Protein AF-A0A061FAY8-F1 (afdb_monomer_lite)

Secondary structure (DSSP, 8-state):
-----------------------GGGHHHHHHHHTTSPPHHHHHHTTPEEEE----TTS---TT--EEETTEEEE--EEE-TTHHHHHHHHHHHHHHHSSS--HHHHHHHHHHHH-SSHHHHHHHHHTTSEEE--

Radius of gyration: 18.12 Å; chains: 1; bounding box: 36×60×43 Å

Organism: Theobroma cacao (NCBI:txid3641)

Foldseek 3Di:
DDDDDDDDDPPFPFPFPQLDFDQPVCLVVLLVVLLPAAAQVVLVVVVAAEAEPDDDPPDDDDQRNWGAGPSYTYGHADEDDPPPVVVVLVVVCVVPVPDRIGCSSVSSVSNVCNHPPDPVSVVRCVVNNNYDYPD

Sequence (135 aa):
MEKANAGEEGGQEKWKLICCAREKENVRKGLAEWQSLRCATKLEEAGIQFMINSIKKRDVMSLFDISFTDATMKIPTFVVEDCNTKRLFRNLIAYELYEEGSTYVIDYVTLMDSLINSAKDVQSLRFHGIMENIG

pLDDT: mean 72.33, std 20.51, range [27.78, 93.25]

InterPro domains:
  IPR004158 Protein of unknown function DUF247, plant [PF03140] (26-133)
  IPR004158 Protein of unknown function DUF247, plant [PTHR31170] (19-133)

Structure (mmCIF, N/CA/C/O backbone):
data_AF-A0A061FAY8-F1
#
_entry.id   AF-A0A061FAY8-F1
#
loop_
_atom_site.group_PDB
_atom_site.id
_atom_site.type_symbol
_atom_site.label_atom_id
_atom_site.label_alt_id
_atom_site.label_comp_id
_atom_site.label_asym_id
_atom_site.label_entity_id
_atom_site.label_seq_id
_atom_site.pdbx_PDB_ins_code
_atom_site.Cartn_x
_atom_site.Cartn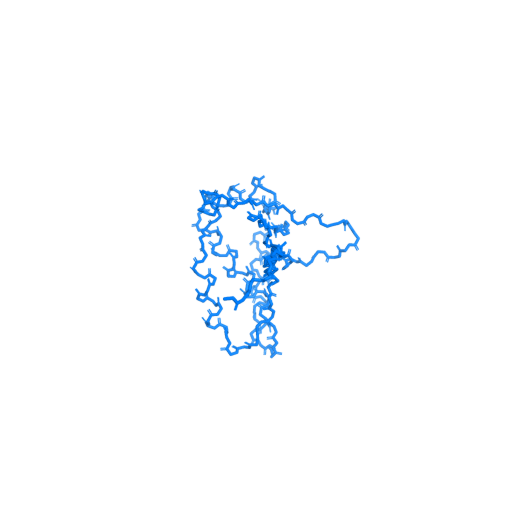_y
_atom_site.Cartn_z
_atom_site.occupancy
_atom_site.B_iso_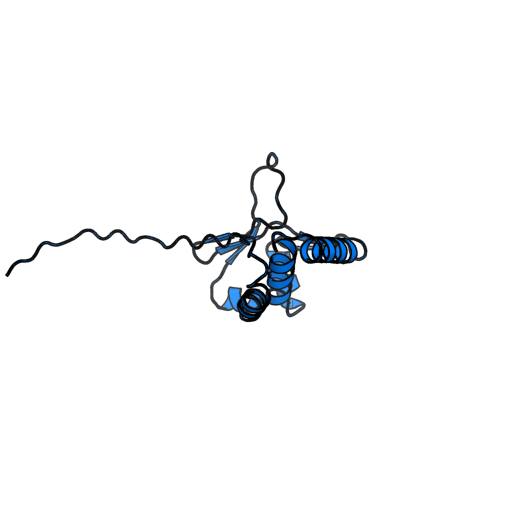or_equiv
_atom_site.auth_seq_id
_atom_site.auth_comp_id
_atom_site.auth_asym_id
_atom_site.auth_atom_id
_atom_site.pdbx_PDB_model_num
ATOM 1 N N . MET A 1 1 ? 14.807 44.470 26.904 1.00 33.66 1 MET A N 1
ATOM 2 C CA . MET A 1 1 ? 14.104 45.492 26.098 1.00 33.66 1 MET A CA 1
ATOM 3 C C . MET A 1 1 ? 14.519 45.211 24.666 1.00 33.66 1 MET A C 1
ATOM 5 O O . MET A 1 1 ? 15.710 45.127 24.443 1.00 33.66 1 MET A O 1
ATOM 9 N N . GLU A 1 2 ? 13.667 44.856 23.716 1.00 35.97 2 GLU A N 1
ATOM 10 C CA . GLU A 1 2 ? 12.261 45.185 23.497 1.00 35.97 2 GLU A CA 1
ATOM 11 C C . GLU A 1 2 ? 11.592 44.036 22.726 1.00 35.97 2 GLU A C 1
ATOM 13 O O . GLU A 1 2 ? 12.254 43.299 21.998 1.00 35.97 2 GLU A O 1
ATOM 18 N N . LYS A 1 3 ? 10.290 43.854 22.947 1.00 39.16 3 LYS A N 1
ATOM 19 C CA . LYS A 1 3 ? 9.455 42.864 22.264 1.00 39.16 3 LYS A CA 1
ATOM 20 C C . LYS A 1 3 ? 8.932 43.435 20.944 1.00 39.16 3 LYS A C 1
ATOM 22 O O . LYS A 1 3 ? 8.560 44.600 20.906 1.00 39.16 3 LYS A O 1
ATOM 27 N N . ALA A 1 4 ? 8.717 42.566 19.961 1.00 33.00 4 ALA A N 1
ATOM 28 C CA . ALA A 1 4 ? 7.568 42.654 19.061 1.00 33.00 4 ALA A CA 1
ATOM 29 C C . ALA A 1 4 ? 7.022 41.236 18.839 1.00 33.00 4 ALA A C 1
ATOM 31 O O . ALA A 1 4 ? 7.777 40.267 18.816 1.00 33.00 4 ALA A O 1
ATOM 32 N N . ASN A 1 5 ? 5.698 41.134 18.811 1.00 33.22 5 ASN A N 1
ATOM 33 C CA . ASN A 1 5 ? 4.900 39.938 19.044 1.00 33.22 5 ASN A CA 1
ATOM 34 C C . ASN A 1 5 ? 4.077 39.592 17.793 1.00 33.22 5 ASN A C 1
ATOM 36 O O . ASN A 1 5 ? 3.725 40.492 17.036 1.00 33.22 5 ASN A O 1
ATOM 40 N N . ALA A 1 6 ? 3.686 38.319 17.722 1.00 37.75 6 ALA A N 1
ATOM 41 C CA . ALA A 1 6 ? 2.545 37.749 17.005 1.00 37.75 6 ALA A CA 1
ATOM 42 C C . ALA A 1 6 ? 2.549 37.746 15.462 1.00 37.75 6 ALA A C 1
ATOM 44 O O . ALA A 1 6 ? 2.255 38.730 14.792 1.00 37.75 6 ALA A O 1
ATOM 45 N N . GLY A 1 7 ? 2.734 36.533 14.946 1.00 27.78 7 GLY A N 1
ATOM 46 C CA . GLY A 1 7 ? 2.270 36.064 13.648 1.00 27.78 7 GLY A CA 1
ATOM 47 C C . GLY A 1 7 ? 2.335 34.541 13.662 1.00 27.78 7 GLY A C 1
ATOM 48 O O . GLY A 1 7 ? 3.304 33.963 13.184 1.00 27.78 7 GLY A O 1
ATOM 49 N N . GLU A 1 8 ? 1.366 33.902 14.323 1.00 42.53 8 GLU A N 1
ATOM 50 C CA . GLU A 1 8 ? 1.127 32.465 14.181 1.00 42.53 8 GLU A CA 1
ATOM 51 C C . GLU A 1 8 ? 0.716 32.193 12.732 1.00 42.53 8 GLU A C 1
ATOM 53 O O . GLU A 1 8 ? -0.425 32.431 12.345 1.00 42.53 8 GLU A O 1
ATOM 58 N N . GLU A 1 9 ? 1.638 31.674 11.932 1.00 32.56 9 GLU A N 1
ATOM 59 C CA . GLU A 1 9 ? 1.282 30.884 10.762 1.00 32.56 9 GLU A CA 1
ATOM 60 C C . GLU A 1 9 ? 1.648 29.442 11.087 1.00 32.56 9 GLU A C 1
ATOM 62 O O . GLU A 1 9 ? 2.803 29.023 11.005 1.00 32.56 9 GLU A O 1
ATOM 67 N N . GLY A 1 10 ? 0.636 28.691 11.528 1.00 32.50 10 GLY A N 1
ATOM 68 C CA . GLY A 1 10 ? 0.673 27.238 11.558 1.00 32.50 10 GLY A CA 1
ATOM 69 C C . GLY A 1 10 ? 0.848 26.728 10.135 1.00 32.50 10 GLY A C 1
ATOM 70 O O . GLY A 1 10 ? -0.125 26.414 9.453 1.00 32.50 10 GLY A O 1
ATOM 71 N N . GLY A 1 11 ? 2.097 26.685 9.677 1.00 33.84 11 GLY A N 1
ATOM 72 C CA . GLY A 1 11 ? 2.492 26.014 8.454 1.00 33.84 11 GLY A CA 1
ATOM 73 C C . GLY A 1 11 ? 2.231 24.528 8.628 1.00 33.84 11 GLY A C 1
ATOM 74 O O . GLY A 1 11 ? 3.069 23.804 9.157 1.00 33.84 11 GLY A O 1
ATOM 75 N N . GLN A 1 12 ? 1.039 24.079 8.233 1.00 37.44 12 GLN A N 1
ATOM 76 C CA . GLN A 1 12 ? 0.732 22.662 8.109 1.00 37.44 12 GLN A CA 1
ATOM 77 C C . GLN A 1 12 ? 1.730 22.058 7.121 1.00 37.44 12 GLN A C 1
ATOM 79 O O . GLN A 1 12 ? 1.671 22.320 5.917 1.00 37.44 12 GLN A O 1
ATOM 84 N N . GLU A 1 13 ? 2.661 21.258 7.633 1.00 37.19 13 GLU A N 1
ATOM 85 C CA . GLU A 1 13 ? 3.562 20.467 6.809 1.00 37.19 13 GLU A CA 1
ATOM 86 C C . GLU A 1 13 ? 2.732 19.455 6.014 1.00 37.19 13 GLU A C 1
ATOM 88 O O . GLU A 1 13 ? 2.318 18.396 6.489 1.00 37.19 13 GLU A O 1
ATOM 93 N N . LYS A 1 14 ? 2.430 19.827 4.773 1.00 33.94 14 LYS A N 1
ATOM 94 C CA . LYS A 1 14 ? 1.765 18.974 3.800 1.00 33.94 14 LYS A CA 1
ATOM 95 C C . LYS A 1 14 ? 2.773 17.940 3.309 1.00 33.94 14 LYS A C 1
ATOM 97 O O . LYS A 1 14 ? 3.453 18.154 2.307 1.00 33.94 14 LYS A O 1
ATOM 102 N N . TRP A 1 15 ? 2.858 16.810 4.000 1.00 36.53 15 TRP A N 1
ATOM 103 C CA . TRP A 1 15 ? 3.666 15.668 3.575 1.00 36.53 15 TRP A CA 1
ATOM 104 C C . TRP A 1 15 ? 3.028 14.993 2.363 1.00 36.53 15 TRP A C 1
ATOM 106 O O . TRP A 1 15 ? 2.330 13.992 2.470 1.00 36.53 15 TRP A O 1
ATOM 116 N N . LYS A 1 16 ? 3.251 15.536 1.165 1.00 31.61 16 LYS A N 1
ATOM 117 C CA . LYS A 1 16 ? 2.885 14.827 -0.059 1.00 31.61 16 LYS A CA 1
ATOM 118 C C . LYS A 1 16 ? 3.851 13.649 -0.205 1.00 31.61 16 LYS A C 1
ATOM 120 O O . LYS A 1 16 ? 4.939 13.813 -0.747 1.00 31.61 16 LYS A O 1
ATOM 125 N N . LEU A 1 17 ? 3.458 12.473 0.286 1.00 42.56 17 LEU A N 1
ATOM 126 C CA . LEU A 1 17 ? 4.083 11.198 -0.073 1.00 42.56 17 LEU A CA 1
ATOM 127 C C . LEU A 1 17 ? 3.774 10.907 -1.545 1.00 42.56 17 LEU A C 1
ATOM 129 O O . LEU A 1 17 ? 3.024 9.999 -1.865 1.00 42.56 17 LEU A O 1
ATOM 133 N N . ILE A 1 18 ? 4.317 11.717 -2.453 1.00 38.84 18 ILE A N 1
ATOM 134 C CA . ILE A 1 18 ? 4.525 11.247 -3.815 1.00 38.84 18 ILE A CA 1
ATOM 135 C C . ILE A 1 18 ? 5.519 10.100 -3.651 1.00 38.84 18 ILE A C 1
ATOM 137 O O . ILE A 1 18 ? 6.543 10.285 -2.991 1.00 38.84 18 ILE A O 1
ATOM 141 N N . CYS A 1 19 ? 5.232 8.925 -4.209 1.00 41.09 19 CYS A N 1
ATOM 142 C CA . CYS A 1 19 ? 6.264 7.932 -4.486 1.00 41.09 19 CYS A CA 1
ATOM 143 C C . CYS A 1 19 ? 7.293 8.623 -5.392 1.00 41.09 19 CYS A C 1
ATOM 145 O O . CYS A 1 19 ? 7.130 8.653 -6.603 1.00 41.09 19 CYS A O 1
ATOM 147 N N . CYS A 1 20 ? 8.250 9.351 -4.821 1.00 40.00 20 CYS A N 1
ATOM 148 C CA . CYS A 1 20 ? 9.245 10.087 -5.578 1.00 40.00 20 CYS A CA 1
ATOM 149 C C . CYS A 1 20 ? 10.168 9.050 -6.196 1.00 40.00 20 CYS A C 1
ATOM 151 O O . CYS A 1 20 ? 10.781 8.288 -5.456 1.00 40.00 20 CYS A O 1
ATOM 153 N N . ALA A 1 21 ? 10.295 9.048 -7.523 1.00 43.38 21 ALA A N 1
ATOM 154 C CA . ALA A 1 21 ? 11.406 8.402 -8.203 1.00 43.38 21 ALA A CA 1
ATOM 155 C C . ALA A 1 21 ? 12.708 8.699 -7.449 1.00 43.38 21 ALA A C 1
ATOM 157 O O . ALA A 1 21 ? 13.189 9.832 -7.468 1.00 43.38 21 ALA A O 1
ATOM 158 N N . ARG A 1 22 ? 13.258 7.707 -6.747 1.00 52.62 22 ARG A N 1
ATOM 159 C CA . ARG A 1 22 ? 14.568 7.841 -6.107 1.00 52.62 22 ARG A CA 1
ATOM 160 C C . ARG A 1 22 ? 15.635 7.447 -7.118 1.00 52.62 22 ARG A C 1
ATOM 162 O O . ARG A 1 22 ? 15.499 6.411 -7.768 1.00 52.62 22 ARG A O 1
ATOM 169 N N . GLU A 1 23 ? 16.701 8.236 -7.214 1.00 47.41 23 GLU A N 1
ATOM 170 C CA . GLU A 1 23 ? 17.921 7.841 -7.924 1.00 47.41 23 GLU A CA 1
ATOM 171 C C . GLU A 1 23 ? 18.512 6.571 -7.272 1.00 47.41 23 GLU A C 1
ATOM 173 O O . GLU A 1 23 ? 18.485 6.416 -6.043 1.00 47.41 23 GLU A O 1
ATOM 178 N N . LYS A 1 24 ? 19.011 5.633 -8.099 1.00 50.78 24 LYS A N 1
ATOM 179 C CA . LYS A 1 24 ? 19.330 4.233 -7.731 1.00 50.78 24 LYS A CA 1
ATOM 180 C C . LYS A 1 24 ? 20.252 4.060 -6.509 1.00 50.78 24 LYS A C 1
ATOM 182 O O . LYS A 1 24 ? 20.213 3.008 -5.870 1.00 50.78 24 LYS A O 1
ATOM 187 N N . GLU A 1 25 ? 21.040 5.068 -6.138 1.00 48.84 25 GLU A N 1
ATOM 188 C CA . GLU A 1 25 ? 21.967 5.010 -4.996 1.00 48.84 25 GLU A CA 1
ATOM 189 C C . GLU A 1 25 ? 21.255 4.829 -3.637 1.00 48.84 25 GLU A C 1
ATOM 191 O O . GLU A 1 25 ? 21.833 4.292 -2.693 1.00 48.84 25 GLU A O 1
ATOM 196 N N . ASN A 1 26 ? 19.961 5.165 -3.543 1.00 48.91 26 ASN A N 1
ATOM 197 C CA . ASN A 1 26 ? 19.193 5.094 -2.295 1.00 48.91 26 ASN A CA 1
ATOM 198 C C . ASN A 1 26 ? 18.169 3.947 -2.224 1.00 48.91 26 ASN A C 1
ATOM 200 O O . ASN A 1 26 ? 17.417 3.881 -1.250 1.00 48.91 26 ASN A O 1
ATOM 204 N N . VAL A 1 27 ? 18.149 3.010 -3.185 1.00 53.59 27 VAL A N 1
ATOM 205 C CA . VAL A 1 27 ? 17.177 1.889 -3.218 1.00 53.59 27 VAL A CA 1
ATOM 206 C C . VAL A 1 27 ? 17.196 1.085 -1.914 1.00 53.59 27 VAL A C 1
ATOM 208 O O . VAL A 1 27 ? 16.149 0.815 -1.333 1.00 53.59 27 VAL A O 1
ATOM 211 N N . ARG A 1 28 ? 18.389 0.752 -1.399 1.00 52.72 28 ARG A N 1
ATOM 212 C CA . ARG A 1 28 ? 18.530 -0.013 -0.144 1.00 52.72 28 ARG A CA 1
ATOM 213 C C . ARG A 1 28 ? 18.044 0.761 1.083 1.00 52.72 28 ARG A C 1
ATOM 215 O O . ARG A 1 28 ? 17.521 0.153 2.010 1.00 52.72 28 ARG A O 1
ATOM 222 N N . LYS A 1 29 ? 18.221 2.085 1.089 1.00 48.53 29 LYS A N 1
ATOM 223 C CA . LYS A 1 29 ? 17.809 2.957 2.195 1.00 48.53 29 LYS A CA 1
ATOM 224 C C . LYS A 1 29 ? 16.293 3.178 2.188 1.00 48.53 29 LYS A C 1
ATOM 226 O O . LYS A 1 29 ? 15.671 3.075 3.236 1.00 48.53 29 LYS A O 1
ATOM 231 N N . GLY A 1 30 ? 15.696 3.374 1.010 1.00 51.59 30 GLY A N 1
ATOM 232 C CA . GLY A 1 30 ? 14.245 3.494 0.853 1.00 51.59 30 GLY A CA 1
ATOM 233 C C . GLY A 1 30 ? 13.489 2.209 1.167 1.00 51.59 30 GLY A C 1
ATOM 234 O O . GLY A 1 30 ? 12.475 2.258 1.855 1.00 51.59 30 GLY A O 1
ATOM 235 N N . LEU A 1 31 ? 14.028 1.052 0.768 1.00 55.12 31 LEU A N 1
ATOM 236 C CA . LEU A 1 31 ? 13.458 -0.246 1.131 1.00 55.12 31 LEU A CA 1
ATOM 237 C C . LEU A 1 31 ? 13.361 -0.412 2.659 1.00 55.12 31 LEU A C 1
ATOM 239 O O . LEU A 1 31 ? 12.333 -0.850 3.164 1.00 55.12 31 LEU A O 1
ATOM 243 N N . ALA A 1 32 ? 14.399 -0.002 3.397 1.00 54.97 32 ALA A N 1
ATOM 244 C CA . ALA A 1 32 ? 14.414 -0.060 4.858 1.00 54.97 32 ALA A CA 1
ATOM 245 C C . ALA A 1 32 ? 13.440 0.938 5.520 1.00 54.97 32 ALA A C 1
ATOM 247 O O . ALA A 1 32 ? 12.872 0.637 6.568 1.00 54.97 32 ALA A O 1
ATOM 248 N N . GLU A 1 33 ? 13.226 2.114 4.921 1.00 59.34 33 GLU A N 1
ATOM 249 C CA . GLU A 1 33 ? 12.264 3.112 5.413 1.00 59.34 33 GLU A CA 1
ATOM 250 C C . GLU A 1 33 ? 10.817 2.618 5.287 1.00 59.34 33 GLU A C 1
ATOM 252 O O . GLU A 1 33 ? 10.040 2.749 6.233 1.00 59.34 33 GLU A O 1
ATOM 257 N N . TRP A 1 34 ? 10.464 1.993 4.159 1.00 58.84 34 TRP A N 1
ATOM 258 C CA . TRP A 1 34 ? 9.127 1.428 3.952 1.00 58.84 34 TRP A CA 1
ATOM 259 C C . TRP A 1 34 ? 8.879 0.179 4.801 1.00 58.84 34 TRP A C 1
ATOM 261 O O . TRP A 1 34 ? 7.796 0.045 5.356 1.00 58.84 34 TRP A O 1
ATOM 271 N N . GLN A 1 35 ? 9.894 -0.667 5.012 1.00 57.38 35 GLN A N 1
ATOM 272 C CA . GLN A 1 35 ? 9.813 -1.822 5.922 1.00 57.38 35 GLN A CA 1
ATOM 273 C C . GLN A 1 35 ? 9.544 -1.442 7.392 1.00 57.38 35 GLN A C 1
ATOM 275 O O . GLN A 1 35 ? 9.181 -2.301 8.194 1.00 57.38 35 GLN A O 1
ATOM 280 N N . SER A 1 36 ? 9.714 -0.168 7.759 1.00 64.25 36 SER A N 1
ATOM 281 C CA . SER A 1 36 ? 9.363 0.368 9.082 1.00 64.25 36 SER A CA 1
ATOM 282 C C . SER A 1 36 ? 7.882 0.771 9.193 1.00 64.25 36 SER A C 1
ATOM 284 O O . SER A 1 36 ? 7.381 1.047 10.289 1.00 64.25 36 SER A O 1
ATOM 286 N N . LEU A 1 37 ? 7.154 0.820 8.070 1.00 72.44 37 LEU A N 1
ATOM 287 C CA . LEU A 1 37 ? 5.738 1.161 8.058 1.00 72.44 37 LEU A CA 1
ATOM 288 C C . LEU A 1 37 ? 4.924 0.051 8.735 1.00 72.44 37 LEU A C 1
ATOM 290 O O . LEU A 1 37 ? 5.139 -1.141 8.525 1.00 72.44 37 LEU A O 1
ATOM 294 N N . ARG A 1 38 ? 3.961 0.451 9.567 1.00 83.44 38 ARG A N 1
ATOM 295 C CA . ARG A 1 38 ? 3.030 -0.496 10.189 1.00 83.44 38 ARG A CA 1
ATOM 296 C C . ARG A 1 38 ? 2.005 -0.983 9.158 1.00 83.44 38 ARG A C 1
ATOM 298 O O . ARG A 1 38 ? 1.673 -0.252 8.229 1.00 83.44 38 ARG A O 1
ATOM 305 N N . CYS A 1 39 ? 1.459 -2.181 9.364 1.00 91.25 39 CYS A N 1
ATOM 306 C CA . CYS A 1 39 ? 0.391 -2.697 8.506 1.00 91.25 39 CYS A CA 1
ATOM 307 C C . CYS A 1 39 ? -0.890 -1.862 8.602 1.00 91.25 39 CYS A C 1
ATOM 309 O O . CYS A 1 39 ? -1.078 -1.110 9.563 1.00 91.25 39 CYS A O 1
ATOM 311 N N . ALA A 1 40 ? -1.788 -2.034 7.629 1.00 92.31 40 ALA A N 1
ATOM 312 C CA . ALA A 1 40 ? -3.013 -1.249 7.505 1.00 92.31 40 ALA A CA 1
ATOM 313 C C . ALA A 1 40 ? -3.799 -1.194 8.821 1.00 92.31 40 ALA A C 1
ATOM 315 O O . ALA A 1 40 ? -4.062 -0.111 9.337 1.00 92.31 40 ALA A O 1
ATOM 316 N N . THR A 1 41 ? -4.052 -2.343 9.450 1.00 92.75 41 THR A N 1
ATOM 317 C CA . THR A 1 41 ? -4.816 -2.374 10.707 1.00 92.75 41 THR A CA 1
ATOM 318 C C . THR A 1 41 ? -4.121 -1.667 11.869 1.00 92.75 41 THR A C 1
ATOM 320 O O . THR A 1 41 ? -4.779 -1.062 12.709 1.00 92.75 41 THR A O 1
ATOM 323 N N . LYS A 1 42 ? -2.786 -1.693 11.925 1.00 91.94 42 LYS A N 1
ATOM 324 C CA . LYS A 1 42 ? -2.011 -0.984 12.955 1.00 91.94 42 LYS A CA 1
ATOM 325 C C . LYS A 1 42 ? -1.966 0.522 12.720 1.00 91.94 42 LYS A C 1
ATOM 327 O O . LYS A 1 42 ? -1.840 1.272 13.687 1.00 91.94 42 LYS A O 1
ATOM 332 N N . LEU A 1 43 ? -2.036 0.957 11.464 1.00 92.25 43 LEU A N 1
ATOM 333 C CA . LEU A 1 43 ? -2.181 2.368 11.114 1.00 92.25 43 LEU A CA 1
ATOM 334 C C . LEU A 1 43 ? -3.585 2.864 11.486 1.00 92.25 43 LEU A C 1
ATOM 336 O O . LEU A 1 43 ? -3.698 3.915 12.111 1.00 92.25 43 LEU A O 1
ATOM 340 N N . GLU A 1 44 ? -4.629 2.073 11.229 1.00 92.38 44 GLU A N 1
ATOM 341 C CA . GLU A 1 44 ? -5.998 2.379 11.675 1.00 92.38 44 GLU A CA 1
ATOM 342 C C . GLU A 1 44 ? -6.104 2.490 13.198 1.00 92.38 44 GLU A C 1
ATOM 344 O O . GLU A 1 44 ? -6.656 3.460 13.713 1.00 92.38 44 GLU A O 1
ATOM 349 N N . GLU A 1 45 ? -5.513 1.544 13.935 1.00 92.38 45 GLU A N 1
ATOM 350 C CA . GLU A 1 45 ? -5.432 1.590 15.404 1.00 92.38 45 GLU A CA 1
ATOM 351 C C . GLU A 1 45 ? -4.691 2.840 15.913 1.00 92.38 45 GLU A C 1
ATOM 353 O O . GLU A 1 45 ? -4.963 3.314 17.015 1.00 92.38 45 GLU A O 1
ATOM 358 N N . ALA A 1 46 ? -3.768 3.387 15.117 1.00 91.88 46 ALA A N 1
ATOM 359 C CA . ALA A 1 46 ? -3.046 4.622 15.415 1.00 91.88 46 ALA A CA 1
ATOM 360 C C . ALA A 1 46 ? -3.801 5.898 14.983 1.00 91.88 46 ALA A C 1
ATOM 362 O O . ALA A 1 46 ? -3.272 6.996 15.150 1.00 91.88 46 ALA A O 1
ATOM 363 N N . GLY A 1 47 ? -5.022 5.770 14.451 1.00 92.25 47 GLY A N 1
ATOM 364 C CA . GLY A 1 47 ? -5.870 6.889 14.036 1.00 92.25 47 GLY A CA 1
ATOM 365 C C . GLY A 1 47 ? -5.688 7.334 12.583 1.00 92.25 47 GLY A C 1
ATOM 366 O O . GLY A 1 47 ? -6.213 8.381 12.211 1.00 92.25 47 GLY A O 1
ATOM 367 N N . ILE A 1 48 ? -4.965 6.567 11.760 1.00 93.25 48 ILE A N 1
ATOM 368 C CA . ILE A 1 48 ? -4.825 6.849 10.327 1.00 93.25 48 ILE A CA 1
ATOM 369 C C . ILE A 1 48 ? -6.038 6.302 9.574 1.00 93.25 48 ILE A C 1
ATOM 371 O O . ILE A 1 48 ? -6.394 5.136 9.714 1.00 93.25 48 ILE A O 1
ATOM 375 N N . GLN A 1 49 ? -6.656 7.139 8.746 1.00 92.62 49 GLN A N 1
ATOM 376 C CA . GLN A 1 49 ? -7.807 6.770 7.928 1.00 92.62 49 GLN A CA 1
ATOM 377 C C . GLN A 1 49 ? -7.382 6.372 6.519 1.00 92.62 49 GLN A C 1
ATOM 379 O O . GLN A 1 49 ? -6.520 7.010 5.917 1.00 92.62 49 GLN A O 1
ATOM 384 N N . PHE A 1 50 ? -8.036 5.357 5.967 1.00 92.81 50 PHE A N 1
ATOM 385 C CA . PHE A 1 50 ? -7.850 4.930 4.587 1.00 92.81 50 PHE A CA 1
ATOM 386 C C . PHE A 1 50 ? -9.001 5.431 3.715 1.00 92.81 50 PHE A C 1
ATOM 388 O O . PHE A 1 50 ? -10.169 5.332 4.084 1.00 92.81 50 PHE A O 1
ATOM 395 N N . MET A 1 51 ? -8.681 5.980 2.545 1.00 91.62 51 MET A N 1
ATOM 396 C CA . MET A 1 51 ? -9.679 6.441 1.580 1.00 91.62 51 MET A CA 1
ATOM 397 C C . MET A 1 51 ? -9.257 6.113 0.150 1.00 91.62 51 MET A C 1
ATOM 399 O O . MET A 1 51 ? -8.073 6.086 -0.182 1.00 91.62 51 MET A O 1
ATOM 403 N N . ILE A 1 52 ? -10.239 5.928 -0.727 1.00 88.56 52 ILE A N 1
ATOM 404 C CA . ILE A 1 52 ? -9.975 5.782 -2.158 1.00 88.56 52 ILE A CA 1
ATOM 405 C C . ILE A 1 52 ? -9.539 7.132 -2.718 1.00 88.56 52 ILE A C 1
ATOM 407 O O . ILE A 1 52 ? -10.217 8.149 -2.524 1.00 88.56 52 ILE A O 1
ATOM 411 N N . ASN A 1 53 ? -8.451 7.145 -3.482 1.00 82.25 53 ASN A N 1
ATOM 412 C CA . ASN A 1 53 ? -8.112 8.303 -4.297 1.00 82.25 53 ASN A CA 1
ATOM 413 C C . ASN A 1 53 ? -9.069 8.391 -5.506 1.00 82.25 53 ASN A C 1
ATOM 415 O O . ASN A 1 53 ? -8.829 7.819 -6.564 1.00 82.25 53 ASN A O 1
ATOM 419 N N . SER A 1 54 ? -10.207 9.065 -5.308 1.00 64.00 54 SER A N 1
ATOM 420 C CA . SER A 1 54 ? -11.274 9.223 -6.304 1.00 64.00 54 SER A CA 1
ATOM 421 C C . SER A 1 54 ? -11.117 10.541 -7.068 1.00 64.00 54 SER A C 1
ATOM 423 O O . SER A 1 54 ? -11.822 11.513 -6.787 1.00 64.00 54 SER A O 1
ATOM 425 N N . ILE A 1 55 ? -10.202 10.618 -8.032 1.00 56.78 55 ILE A N 1
ATOM 426 C CA . ILE A 1 55 ? -10.157 11.764 -8.953 1.00 56.78 55 ILE A CA 1
ATOM 427 C C . ILE A 1 55 ? -11.025 11.450 -10.185 1.00 56.78 55 ILE A C 1
ATOM 429 O O . ILE A 1 55 ? -11.171 10.306 -10.611 1.00 56.78 55 ILE A O 1
ATOM 433 N N . LYS A 1 56 ? -11.725 12.473 -10.692 1.00 48.34 56 LYS A N 1
ATOM 434 C CA . LYS A 1 56 ? -12.797 12.362 -11.697 1.00 48.34 56 LYS A CA 1
ATOM 435 C C . LYS A 1 56 ? -12.327 11.591 -12.943 1.00 48.34 56 LYS A C 1
ATOM 437 O O . LYS A 1 56 ? -11.221 11.813 -13.414 1.00 48.34 56 LYS A O 1
ATOM 442 N N . LYS A 1 57 ? -13.242 10.793 -13.518 1.00 45.66 57 LYS A N 1
ATOM 443 C CA . LYS A 1 57 ? -13.176 9.903 -14.712 1.00 45.66 57 LYS A CA 1
ATOM 444 C C . LYS A 1 57 ? -12.399 10.367 -15.972 1.00 45.66 57 LYS A C 1
ATOM 446 O O . LYS A 1 57 ? -12.424 9.653 -16.967 1.00 45.66 57 LYS A O 1
ATOM 451 N N . ARG A 1 58 ? -11.800 11.559 -15.998 1.00 47.22 58 ARG A N 1
ATOM 452 C CA . ARG A 1 58 ? -11.113 12.131 -17.166 1.00 47.22 58 ARG A CA 1
ATOM 453 C C . ARG A 1 58 ? -9.589 12.067 -17.087 1.00 47.22 58 ARG A C 1
ATOM 455 O O . ARG A 1 58 ? -8.961 12.225 -18.126 1.00 47.22 58 ARG A O 1
ATOM 462 N N . ASP A 1 59 ? -9.026 11.804 -15.911 1.00 52.28 59 ASP A N 1
ATOM 463 C CA . ASP A 1 59 ? -7.585 11.623 -15.748 1.00 52.28 59 ASP A CA 1
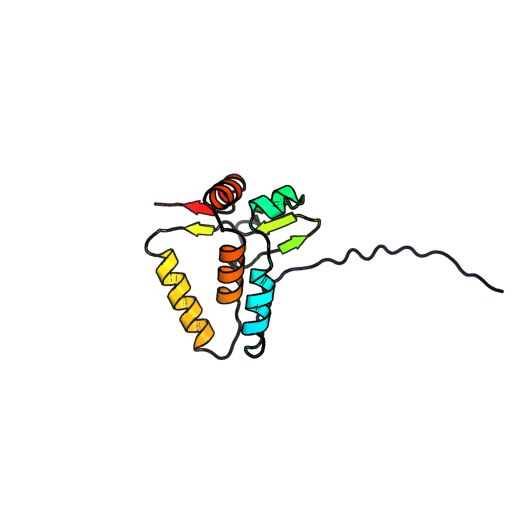ATOM 464 C C . ASP A 1 59 ? -7.266 10.126 -15.683 1.00 52.28 59 ASP A C 1
ATOM 466 O O . ASP A 1 59 ? -7.962 9.353 -15.020 1.00 52.28 59 ASP A O 1
ATOM 470 N N . VAL A 1 60 ? -6.230 9.698 -16.405 1.00 49.91 60 VAL A N 1
ATOM 471 C CA . VAL A 1 60 ? -5.690 8.340 -16.280 1.00 49.91 60 VAL A CA 1
ATOM 472 C C . VAL A 1 60 ? -5.099 8.234 -14.874 1.00 49.91 60 VAL A C 1
ATOM 474 O O . VAL A 1 60 ? -4.076 8.855 -14.594 1.00 49.91 60 VAL A O 1
ATOM 477 N N . MET A 1 61 ? -5.761 7.500 -13.974 1.00 60.72 61 MET A N 1
ATOM 478 C CA . MET A 1 61 ? -5.234 7.263 -12.629 1.00 60.72 61 MET A CA 1
ATOM 479 C C . MET A 1 61 ? -3.934 6.470 -12.750 1.00 60.72 61 MET A C 1
ATOM 481 O O . MET A 1 61 ? -3.935 5.331 -13.217 1.00 60.72 61 MET A O 1
ATOM 485 N N . SER A 1 62 ? -2.822 7.065 -12.321 1.00 70.81 62 SER A N 1
ATOM 486 C CA . SER A 1 62 ? -1.612 6.293 -12.065 1.00 70.81 62 SER A CA 1
ATOM 487 C C . SER A 1 62 ? -1.882 5.385 -10.868 1.00 70.81 62 SER A C 1
ATOM 489 O O . SER A 1 62 ? -2.322 5.867 -9.824 1.00 70.81 62 SER A O 1
ATOM 491 N N . LEU A 1 63 ? -1.580 4.087 -10.988 1.00 72.94 63 LEU A N 1
ATOM 492 C CA . LEU A 1 63 ? -1.622 3.135 -9.864 1.00 72.94 63 LEU A CA 1
ATOM 493 C C . LEU A 1 63 ? -0.793 3.617 -8.658 1.00 72.94 63 LEU A C 1
ATOM 495 O O . LEU A 1 63 ? -1.013 3.180 -7.533 1.00 72.94 63 LEU A O 1
ATOM 499 N N . PHE A 1 64 ? 0.144 4.532 -8.905 1.00 77.50 64 PHE A N 1
ATOM 500 C CA . PHE A 1 64 ? 1.117 5.041 -7.949 1.00 77.50 64 PHE A CA 1
ATOM 501 C C . PHE A 1 64 ? 0.724 6.393 -7.324 1.00 77.50 64 PHE A C 1
ATOM 503 O O . PHE A 1 64 ? 1.515 6.956 -6.571 1.00 77.50 64 PHE A O 1
ATOM 510 N N . ASP A 1 65 ? -0.462 6.946 -7.626 1.00 81.56 65 ASP A N 1
ATOM 511 C CA . ASP A 1 65 ? -0.913 8.236 -7.071 1.00 81.56 65 ASP A CA 1
ATOM 512 C C . ASP A 1 65 ? -1.440 8.089 -5.635 1.00 81.56 65 ASP A C 1
ATOM 514 O O . ASP A 1 65 ? -2.642 8.136 -5.363 1.00 81.56 65 ASP A O 1
ATOM 518 N N . ILE A 1 66 ? -0.516 7.861 -4.707 1.00 85.00 66 ILE A N 1
ATOM 519 C CA . ILE A 1 66 ?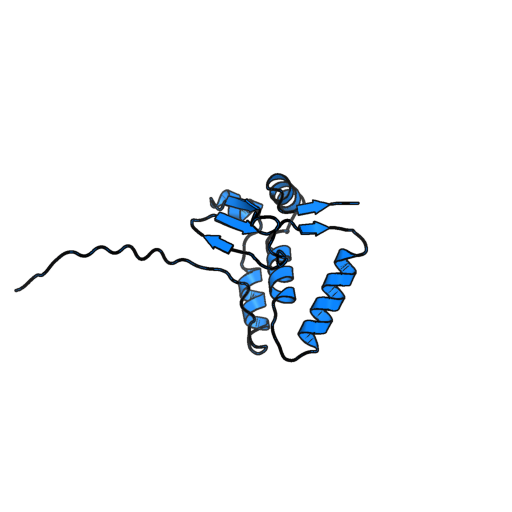 -0.782 7.726 -3.276 1.00 85.00 66 ILE A CA 1
ATOM 520 C C . ILE A 1 66 ? -0.516 9.072 -2.600 1.00 85.00 66 ILE A C 1
ATOM 522 O O . ILE A 1 66 ? 0.387 9.813 -2.979 1.00 85.00 66 ILE A O 1
ATOM 526 N N . SER A 1 67 ? -1.321 9.428 -1.600 1.00 85.75 67 SER A N 1
ATOM 527 C CA . SER A 1 67 ? -1.079 10.634 -0.803 1.00 85.75 67 SER A CA 1
ATOM 528 C C . SER A 1 67 ? -1.435 10.424 0.658 1.00 85.75 67 SER A C 1
ATOM 530 O O . SER A 1 67 ? -2.312 9.632 0.990 1.00 85.75 67 SER A O 1
ATOM 532 N N . PHE A 1 68 ? -0.753 11.148 1.538 1.00 86.62 68 PHE A N 1
ATOM 533 C CA . PHE A 1 68 ? -1.022 11.140 2.967 1.00 86.62 68 PHE A CA 1
ATOM 534 C C . PHE A 1 68 ? -1.161 12.577 3.456 1.00 86.62 68 PHE A C 1
ATOM 536 O O . PHE A 1 68 ? -0.228 13.365 3.361 1.00 86.62 68 PHE A O 1
ATOM 543 N N . THR A 1 69 ? -2.340 12.950 3.931 1.00 87.56 69 THR A N 1
ATOM 544 C CA . THR A 1 69 ? -2.630 14.313 4.400 1.00 87.56 69 THR A CA 1
ATOM 545 C C . THR A 1 69 ? -3.617 14.237 5.547 1.00 87.56 69 THR A C 1
ATOM 547 O O . THR A 1 69 ? -4.582 13.487 5.437 1.00 87.56 69 THR A O 1
ATOM 550 N N . ASP A 1 70 ? -3.400 15.002 6.617 1.00 88.81 70 ASP A N 1
ATOM 551 C CA . ASP A 1 70 ? -4.320 15.085 7.762 1.00 88.81 70 ASP A CA 1
ATOM 552 C C . ASP A 1 70 ? -4.702 13.702 8.321 1.00 88.81 70 ASP A C 1
ATOM 554 O O . ASP A 1 70 ? -5.875 13.354 8.440 1.00 88.81 70 ASP A O 1
ATOM 558 N N . ALA A 1 71 ? -3.684 12.869 8.580 1.00 90.38 71 ALA A N 1
ATOM 559 C CA . ALA A 1 71 ? -3.831 11.477 9.021 1.00 90.38 71 ALA A CA 1
ATOM 560 C C . ALA A 1 71 ? -4.689 10.593 8.091 1.00 90.38 71 ALA A C 1
ATOM 562 O O . ALA A 1 71 ? -5.131 9.520 8.486 1.00 90.38 71 ALA A O 1
ATOM 563 N N . THR A 1 72 ? -4.902 11.006 6.843 1.00 90.81 72 THR A N 1
ATOM 564 C CA . THR A 1 72 ? -5.666 10.258 5.846 1.00 90.81 72 THR A CA 1
ATOM 565 C C . THR A 1 72 ? -4.743 9.802 4.727 1.00 90.81 72 THR A C 1
ATOM 567 O O . THR A 1 72 ? -4.158 10.623 4.018 1.00 90.81 72 THR A O 1
ATOM 570 N N . MET A 1 73 ? -4.635 8.489 4.545 1.00 91.19 73 MET A N 1
ATOM 571 C CA . MET A 1 73 ? -3.939 7.859 3.432 1.00 91.19 73 MET A CA 1
ATOM 572 C C . MET A 1 73 ? -4.926 7.585 2.295 1.00 91.19 73 MET A C 1
ATOM 574 O O . MET A 1 73 ? -5.862 6.796 2.437 1.00 91.19 73 MET A O 1
ATOM 578 N N . LYS A 1 74 ? -4.715 8.245 1.156 1.00 90.25 74 LYS A N 1
ATOM 579 C CA . LYS A 1 74 ? -5.490 8.039 -0.067 1.00 90.25 74 LYS A CA 1
ATOM 580 C C . LYS A 1 74 ? -4.718 7.146 -1.019 1.00 90.25 74 LYS A C 1
ATOM 582 O O . LYS A 1 74 ? -3.608 7.498 -1.414 1.00 90.25 74 LYS A O 1
ATOM 587 N N . ILE A 1 75 ? -5.322 6.028 -1.398 1.00 89.69 75 ILE A N 1
ATOM 588 C CA . ILE A 1 75 ? -4.725 5.034 -2.294 1.00 89.69 75 ILE A CA 1
ATOM 589 C C . ILE A 1 75 ? -5.704 4.791 -3.453 1.00 89.69 75 ILE A C 1
ATOM 591 O O . ILE A 1 75 ? -6.908 4.672 -3.204 1.00 89.69 75 ILE A O 1
ATOM 595 N N . PRO A 1 76 ? -5.247 4.759 -4.718 1.00 86.94 76 PRO A N 1
ATOM 596 C CA . PRO A 1 76 ? -6.089 4.345 -5.836 1.00 86.94 76 PRO A CA 1
ATOM 597 C C . PRO A 1 76 ? -6.580 2.905 -5.648 1.00 86.94 76 PRO A C 1
ATOM 599 O O . PRO A 1 76 ? -5.871 2.076 -5.078 1.00 86.94 76 PRO A O 1
ATOM 602 N N . THR A 1 77 ? -7.772 2.585 -6.154 1.00 86.62 77 THR A N 1
ATOM 603 C CA . THR A 1 77 ? -8.267 1.204 -6.122 1.00 86.62 77 THR A CA 1
ATOM 604 C C . THR A 1 77 ? -7.343 0.294 -6.926 1.00 86.62 77 THR A C 1
ATOM 606 O O . THR A 1 77 ? -7.068 0.532 -8.104 1.00 86.62 77 THR A O 1
ATOM 609 N N . PHE A 1 78 ? -6.881 -0.768 -6.279 1.00 84.00 78 PHE A N 1
ATOM 610 C CA . PHE A 1 78 ? -6.026 -1.789 -6.846 1.00 84.00 78 PHE A CA 1
ATOM 611 C C . PHE A 1 78 ? -6.821 -3.072 -7.084 1.00 84.00 78 PHE A C 1
ATOM 613 O O . PHE A 1 78 ? -7.317 -3.704 -6.149 1.00 84.00 78 PHE A O 1
ATOM 620 N N . VAL A 1 79 ? -6.925 -3.452 -8.355 1.00 82.06 79 VAL A N 1
ATOM 621 C CA . VAL A 1 79 ? -7.622 -4.661 -8.790 1.00 82.06 79 VAL A CA 1
ATOM 622 C C . VAL A 1 79 ? -6.615 -5.793 -8.958 1.00 82.06 79 VAL A C 1
ATOM 624 O O . VAL A 1 79 ? -5.663 -5.693 -9.738 1.00 82.06 79 VAL A O 1
ATOM 627 N N . VAL A 1 80 ? -6.841 -6.882 -8.232 1.00 80.12 80 VAL A N 1
ATOM 628 C CA . VAL A 1 80 ? -6.055 -8.109 -8.331 1.00 80.12 80 VAL A CA 1
ATOM 629 C C . VAL A 1 80 ? -6.753 -9.079 -9.282 1.00 80.12 80 VAL A C 1
ATOM 631 O O . VAL A 1 80 ? -7.919 -9.418 -9.095 1.00 80.12 80 VAL A O 1
ATOM 634 N N . GLU A 1 81 ? -6.014 -9.514 -10.300 1.00 79.81 81 GLU A N 1
ATOM 635 C CA . GLU A 1 81 ? -6.334 -10.620 -11.199 1.00 79.81 81 GLU A CA 1
ATOM 636 C C . GLU A 1 81 ? -5.226 -11.676 -11.023 1.00 79.81 81 GLU A C 1
ATOM 638 O O . GLU A 1 81 ? -4.084 -11.479 -11.460 1.00 79.81 81 GLU A O 1
ATOM 643 N N . ASP A 1 82 ? -5.547 -12.781 -10.341 1.00 69.69 82 ASP A N 1
ATOM 644 C CA . ASP A 1 82 ? -4.604 -13.727 -9.711 1.00 69.69 82 ASP A CA 1
ATOM 645 C C . ASP A 1 82 ? -3.341 -14.062 -10.529 1.00 69.69 82 ASP A C 1
ATOM 647 O O . ASP A 1 82 ? -2.215 -14.031 -10.019 1.00 69.69 82 ASP A O 1
ATOM 651 N N . CYS A 1 83 ? -3.491 -14.379 -11.817 1.00 69.75 83 CYS A N 1
ATOM 652 C CA . CYS A 1 83 ? -2.364 -14.786 -12.662 1.00 69.75 83 CYS A CA 1
ATOM 653 C C . CYS A 1 83 ? -1.672 -13.620 -13.378 1.00 69.75 83 CYS A C 1
ATOM 655 O O . CYS A 1 83 ? -0.483 -13.718 -13.703 1.00 69.75 83 CYS A O 1
ATOM 657 N N . ASN A 1 84 ? -2.396 -12.539 -13.654 1.00 78.25 84 ASN A N 1
ATOM 658 C CA . ASN A 1 84 ? -1.939 -11.470 -14.533 1.00 78.25 84 ASN A CA 1
ATOM 659 C C . ASN A 1 84 ? -1.215 -10.374 -13.742 1.00 78.25 84 ASN A C 1
ATOM 661 O O . ASN A 1 84 ? -0.107 -9.969 -14.099 1.00 78.25 84 ASN A O 1
ATOM 665 N N . THR A 1 85 ? -1.763 -9.997 -12.584 1.00 83.38 85 THR A N 1
ATOM 666 C CA . THR A 1 85 ? -1.215 -8.952 -11.711 1.00 83.38 85 THR A CA 1
ATOM 667 C C . THR A 1 85 ? 0.202 -9.288 -11.245 1.00 83.38 85 THR A C 1
ATOM 669 O O . THR A 1 85 ? 1.115 -8.471 -11.360 1.00 83.38 85 THR A O 1
ATOM 672 N N . LYS A 1 86 ? 0.447 -10.531 -10.804 1.00 83.44 86 LYS A N 1
ATOM 673 C CA . LYS A 1 86 ? 1.781 -10.966 -10.349 1.00 83.44 86 LYS A CA 1
ATOM 674 C C . LYS A 1 86 ? 2.834 -10.919 -11.461 1.00 83.44 86 LYS A C 1
ATOM 676 O O . LYS A 1 86 ? 3.997 -10.615 -11.193 1.00 83.44 86 LYS A O 1
ATOM 681 N N . ARG A 1 87 ? 2.451 -11.254 -12.697 1.00 86.06 87 ARG A N 1
ATOM 682 C CA . ARG A 1 87 ? 3.351 -11.219 -13.862 1.00 86.06 87 ARG A CA 1
ATOM 683 C C . ARG A 1 87 ? 3.651 -9.783 -14.272 1.00 86.06 87 ARG A C 1
ATOM 685 O O . ARG A 1 87 ? 4.811 -9.465 -14.516 1.00 86.06 87 ARG A O 1
ATOM 692 N N . LEU A 1 88 ? 2.631 -8.924 -14.263 1.00 87.06 88 LEU A N 1
ATOM 693 C CA . LEU A 1 88 ? 2.764 -7.504 -14.558 1.00 87.06 88 LEU A CA 1
ATOM 694 C C . LEU A 1 88 ? 3.790 -6.836 -13.634 1.00 87.06 88 LEU A C 1
ATOM 696 O O . LEU A 1 88 ? 4.772 -6.293 -14.129 1.00 87.06 88 LEU A O 1
ATOM 700 N N . PHE A 1 89 ? 3.637 -6.949 -12.309 1.00 87.31 89 PHE A N 1
ATOM 701 C CA . PHE A 1 89 ? 4.583 -6.325 -11.374 1.00 87.31 89 PHE A CA 1
ATOM 702 C C . PHE A 1 89 ? 6.002 -6.877 -11.496 1.00 87.31 89 PHE A C 1
ATOM 704 O O . PHE A 1 89 ? 6.954 -6.111 -11.406 1.00 87.31 89 PHE A O 1
ATOM 711 N N . ARG A 1 90 ? 6.177 -8.179 -11.759 1.00 87.69 90 ARG A N 1
ATOM 712 C CA . ARG A 1 90 ? 7.516 -8.750 -11.994 1.00 87.69 90 ARG A CA 1
ATOM 713 C C . ARG A 1 90 ? 8.185 -8.160 -13.230 1.00 87.69 90 ARG A C 1
ATOM 715 O O . ARG A 1 90 ? 9.368 -7.843 -13.168 1.00 87.69 90 ARG A O 1
ATOM 722 N N . ASN A 1 91 ? 7.435 -7.993 -14.317 1.00 90.00 91 ASN A N 1
ATOM 723 C CA . ASN A 1 91 ? 7.949 -7.386 -15.543 1.00 90.00 91 AS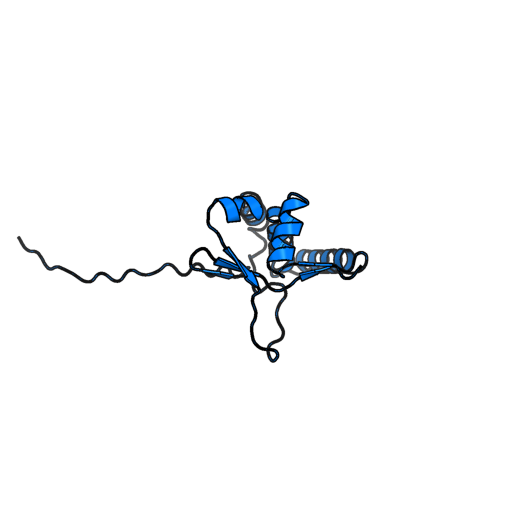N A CA 1
ATOM 724 C C . ASN A 1 91 ? 8.266 -5.900 -15.340 1.00 90.00 91 ASN A C 1
ATOM 726 O O . ASN A 1 91 ? 9.311 -5.439 -15.785 1.00 90.00 91 ASN A O 1
ATOM 730 N N . LEU A 1 92 ? 7.402 -5.171 -14.628 1.00 87.94 92 LEU A N 1
ATOM 731 C CA . LEU A 1 92 ? 7.609 -3.756 -14.323 1.00 87.94 92 LEU A CA 1
ATOM 732 C C . LEU A 1 92 ? 8.813 -3.531 -13.396 1.00 87.94 92 LEU A C 1
ATOM 734 O O . LEU A 1 92 ? 9.630 -2.662 -13.672 1.00 87.94 92 LEU A O 1
ATOM 738 N N . ILE A 1 93 ? 8.991 -4.355 -12.358 1.00 86.62 93 ILE A N 1
ATOM 739 C CA . ILE A 1 93 ? 10.187 -4.299 -11.501 1.00 86.62 93 ILE A CA 1
ATOM 740 C C . ILE A 1 93 ? 11.445 -4.631 -12.312 1.00 86.62 93 ILE A C 1
ATOM 742 O O . ILE A 1 93 ? 12.461 -3.960 -12.167 1.00 86.62 93 ILE A O 1
ATOM 746 N N . ALA A 1 94 ? 11.401 -5.653 -13.176 1.00 87.19 94 ALA A N 1
ATOM 747 C CA . ALA A 1 94 ? 12.542 -5.993 -14.026 1.00 87.19 94 ALA A CA 1
ATOM 748 C C . ALA A 1 94 ? 12.913 -4.835 -14.966 1.00 87.19 94 ALA A C 1
ATOM 750 O O . ALA A 1 94 ? 14.098 -4.558 -15.141 1.00 87.19 94 ALA A O 1
ATOM 751 N N . TYR A 1 95 ? 11.910 -4.142 -15.514 1.00 86.62 95 TYR A N 1
ATOM 752 C CA . TYR A 1 95 ? 12.101 -2.942 -16.323 1.00 86.62 95 TYR A CA 1
ATOM 753 C C . TYR A 1 95 ? 12.760 -1.809 -15.519 1.00 86.62 95 TYR A C 1
ATOM 755 O O . TYR A 1 95 ? 13.784 -1.289 -15.952 1.00 86.62 95 TYR A O 1
ATOM 763 N N . GLU A 1 96 ? 12.256 -1.490 -14.320 1.00 85.94 96 GLU A N 1
ATOM 764 C CA . GLU A 1 96 ? 12.851 -0.458 -13.449 1.00 85.94 96 GLU A CA 1
ATOM 765 C C . GLU A 1 96 ? 14.280 -0.789 -12.994 1.00 85.94 96 GLU A C 1
ATOM 767 O O . GLU A 1 96 ? 15.116 0.098 -12.827 1.00 85.94 96 GLU A O 1
ATOM 772 N N . LEU A 1 97 ? 14.593 -2.071 -12.787 1.00 82.12 97 LEU A N 1
ATOM 773 C CA . LEU A 1 97 ? 15.947 -2.492 -12.428 1.00 82.12 97 LEU A CA 1
ATOM 774 C C . LEU A 1 97 ? 16.911 -2.406 -13.619 1.00 82.12 97 LEU A C 1
ATOM 776 O O . LEU A 1 97 ? 18.081 -2.059 -13.421 1.00 82.12 97 LEU A O 1
ATOM 780 N N . TYR A 1 98 ? 16.426 -2.711 -14.826 1.00 82.88 98 TYR A N 1
ATOM 781 C CA . TYR A 1 98 ? 17.212 -2.718 -16.058 1.00 82.88 98 TYR A CA 1
ATOM 782 C C . TYR A 1 98 ? 17.508 -1.306 -16.577 1.00 82.88 98 TYR A C 1
ATOM 784 O O . TYR A 1 98 ? 18.665 -0.998 -16.851 1.00 82.88 98 TYR A O 1
ATOM 792 N N . GLU A 1 99 ? 16.506 -0.431 -16.662 1.00 77.12 99 GLU A N 1
ATOM 793 C CA . GLU A 1 99 ? 16.710 0.954 -17.102 1.00 77.12 99 GLU A CA 1
ATOM 794 C C . GLU A 1 99 ? 17.314 1.817 -15.989 1.00 77.12 99 GLU A C 1
ATOM 796 O O . GLU A 1 99 ? 16.965 1.685 -14.817 1.00 77.12 99 GLU A O 1
ATOM 801 N N . GLU A 1 100 ? 18.249 2.713 -16.315 1.00 63.28 100 GLU A N 1
ATOM 802 C CA . GLU A 1 100 ? 18.672 3.770 -15.390 1.00 63.28 100 GLU A CA 1
ATOM 803 C C . GLU A 1 100 ? 17.533 4.783 -15.240 1.00 63.28 100 GLU A C 1
ATOM 805 O O . GLU A 1 100 ? 17.267 5.576 -16.137 1.00 63.28 100 GLU A O 1
ATOM 810 N N . GLY A 1 101 ? 16.817 4.725 -14.117 1.00 64.69 101 GLY A N 1
ATOM 811 C CA . GLY A 1 101 ? 15.641 5.559 -13.925 1.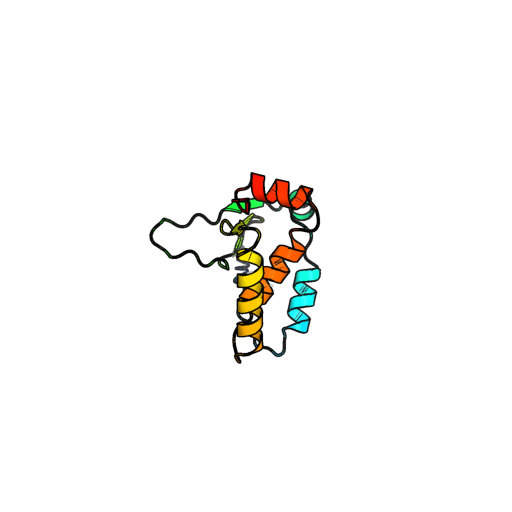00 64.69 101 GLY A CA 1
ATOM 812 C C . GLY A 1 101 ? 14.987 5.415 -12.555 1.00 64.69 101 GLY A C 1
ATOM 813 O O . GLY A 1 101 ? 15.625 5.068 -11.560 1.00 64.69 101 GLY A O 1
ATOM 814 N N . SER A 1 102 ? 13.700 5.742 -12.531 1.00 69.81 102 SER A N 1
ATOM 815 C CA . SER A 1 102 ? 12.840 5.827 -11.354 1.00 69.81 102 SER A CA 1
ATOM 816 C C . SER A 1 102 ? 12.466 4.478 -10.734 1.00 69.81 102 SER A C 1
ATOM 818 O O . SER A 1 102 ? 12.456 3.455 -11.408 1.00 69.81 102 SER A O 1
ATOM 820 N N . THR A 1 103 ? 12.071 4.512 -9.462 1.00 78.06 103 THR A N 1
ATOM 821 C CA . THR A 1 103 ? 11.759 3.353 -8.602 1.00 78.06 103 THR A CA 1
ATOM 822 C C . THR A 1 103 ? 10.278 3.281 -8.198 1.00 78.06 103 THR A C 1
ATOM 824 O O . THR A 1 103 ? 9.945 2.763 -7.134 1.00 78.06 103 THR A O 1
ATOM 827 N N . TYR A 1 104 ? 9.376 3.827 -9.019 1.00 80.38 104 TYR A N 1
ATOM 828 C CA . TYR A 1 104 ? 7.951 3.978 -8.696 1.00 80.38 104 TYR A CA 1
ATOM 829 C C . TYR A 1 104 ? 7.258 2.642 -8.394 1.00 80.38 104 TYR A C 1
ATOM 831 O O . TYR A 1 104 ? 6.491 2.541 -7.437 1.00 80.38 104 TYR A O 1
ATOM 839 N N . VAL A 1 105 ? 7.520 1.615 -9.202 1.00 84.44 105 VAL A N 1
ATOM 840 C CA . VAL A 1 105 ? 6.911 0.288 -9.075 1.00 84.44 105 VAL A CA 1
ATOM 841 C C . VAL A 1 105 ? 7.478 -0.421 -7.853 1.00 84.44 105 VAL A C 1
ATOM 843 O O . VAL A 1 105 ? 6.716 -1.010 -7.087 1.00 84.44 105 VAL A O 1
ATOM 846 N N . ILE A 1 106 ? 8.795 -0.355 -7.643 1.00 84.62 106 ILE A N 1
ATOM 847 C CA . ILE A 1 106 ? 9.447 -0.933 -6.461 1.00 84.62 106 ILE A CA 1
ATOM 848 C C . ILE A 1 106 ? 8.917 -0.287 -5.174 1.00 84.62 106 ILE A C 1
ATOM 850 O O . ILE A 1 106 ? 8.551 -1.010 -4.245 1.00 84.62 106 ILE A O 1
ATOM 854 N N . ASP A 1 107 ? 8.828 1.044 -5.120 1.00 83.44 107 ASP A N 1
ATOM 855 C CA . ASP A 1 107 ? 8.302 1.771 -3.958 1.00 83.44 107 ASP A CA 1
ATOM 856 C C . ASP A 1 107 ? 6.837 1.405 -3.693 1.00 83.44 107 ASP A C 1
ATOM 858 O O . ASP A 1 107 ? 6.467 1.121 -2.554 1.00 83.44 107 ASP A O 1
ATOM 862 N N . TYR A 1 108 ? 6.012 1.325 -4.741 1.00 86.00 108 TYR A N 1
ATOM 863 C CA . TYR A 1 108 ? 4.620 0.899 -4.616 1.00 86.00 108 TYR A CA 1
ATOM 864 C C . TYR A 1 108 ? 4.493 -0.526 -4.073 1.00 86.00 108 TYR A C 1
ATOM 866 O O . TYR A 1 108 ? 3.747 -0.763 -3.125 1.00 86.00 108 TYR A O 1
ATOM 874 N N . VAL A 1 109 ? 5.230 -1.481 -4.646 1.00 86.31 109 VAL A N 1
ATOM 875 C CA . VAL A 1 109 ? 5.180 -2.880 -4.202 1.00 86.31 109 VAL A CA 1
ATOM 876 C C . VAL A 1 109 ? 5.658 -3.002 -2.758 1.00 86.31 109 VAL A C 1
ATOM 878 O O . VAL A 1 109 ? 5.040 -3.724 -1.985 1.00 86.31 109 VAL A O 1
ATOM 881 N N . THR A 1 110 ? 6.694 -2.256 -2.370 1.00 85.19 110 THR A N 1
ATOM 882 C CA . THR A 1 110 ? 7.206 -2.253 -0.991 1.00 85.19 110 THR A CA 1
ATOM 883 C C . THR A 1 110 ? 6.197 -1.656 -0.008 1.00 85.19 110 THR A C 1
ATOM 885 O O . THR A 1 110 ? 5.994 -2.196 1.080 1.00 85.19 110 THR A O 1
ATOM 888 N N . LEU A 1 111 ? 5.526 -0.564 -0.383 1.00 86.50 111 LEU A N 1
ATOM 889 C CA . LEU A 1 111 ? 4.453 0.020 0.418 1.00 86.50 111 LEU A CA 1
ATOM 890 C C . LEU A 1 111 ? 3.300 -0.973 0.604 1.00 86.50 111 LEU A C 1
ATOM 892 O O . LEU A 1 111 ? 2.853 -1.188 1.729 1.00 86.50 111 LEU A O 1
ATOM 896 N N . MET A 1 112 ? 2.838 -1.604 -0.477 1.00 87.69 112 MET A N 1
ATOM 897 C CA . MET A 1 112 ? 1.746 -2.577 -0.414 1.00 87.69 112 MET A CA 1
ATOM 898 C C . MET A 1 112 ? 2.121 -3.810 0.417 1.00 87.69 112 MET A C 1
ATOM 900 O O . MET A 1 112 ? 1.300 -4.264 1.209 1.00 87.69 112 MET A O 1
ATOM 904 N N . ASP A 1 113 ? 3.358 -4.301 0.298 1.00 87.50 113 ASP A N 1
ATOM 905 C CA . ASP A 1 113 ? 3.900 -5.381 1.135 1.00 87.50 113 ASP A CA 1
ATOM 906 C C . ASP A 1 113 ? 3.881 -4.994 2.624 1.00 87.50 113 ASP A C 1
ATOM 908 O O . ASP A 1 113 ? 3.415 -5.756 3.464 1.00 87.50 113 ASP A O 1
ATOM 912 N N . SER A 1 114 ? 4.257 -3.753 2.946 1.00 88.12 114 SER A N 1
ATOM 913 C CA . SER A 1 114 ? 4.264 -3.255 4.329 1.00 88.12 114 SER A CA 1
ATOM 914 C C . SER A 1 114 ? 2.853 -3.065 4.903 1.00 88.12 114 SER A C 1
ATOM 916 O O . SER A 1 114 ? 2.616 -3.304 6.090 1.00 88.12 114 SER A O 1
ATOM 918 N N . LEU A 1 115 ? 1.891 -2.649 4.070 1.00 90.06 115 LEU A N 1
ATOM 919 C CA . LEU A 1 115 ? 0.490 -2.492 4.465 1.00 90.06 115 LEU A CA 1
ATOM 920 C C . LEU A 1 115 ? -0.214 -3.841 4.672 1.00 90.06 115 LEU A C 1
ATOM 922 O O . LEU A 1 115 ? -1.101 -3.925 5.526 1.00 90.06 115 LEU A O 1
ATOM 926 N N . ILE A 1 116 ? 0.165 -4.882 3.924 1.00 91.00 116 ILE A N 1
ATOM 927 C CA . ILE A 1 116 ? -0.542 -6.168 3.855 1.00 91.00 116 ILE A CA 1
ATOM 928 C C . ILE A 1 116 ? 0.289 -7.276 4.514 1.00 91.00 116 ILE A C 1
ATOM 930 O O . ILE A 1 116 ? 0.875 -8.127 3.851 1.00 91.00 116 ILE A O 1
ATOM 934 N N . ASN A 1 117 ? 0.262 -7.322 5.846 1.00 90.06 117 ASN A N 1
ATOM 935 C CA . ASN A 1 117 ? 0.929 -8.385 6.608 1.00 90.06 117 ASN A CA 1
ATOM 936 C C . ASN A 1 117 ? -0.001 -9.564 6.940 1.00 90.06 117 ASN A C 1
ATOM 938 O O . ASN A 1 117 ? 0.461 -10.643 7.314 1.00 90.06 117 ASN A O 1
ATOM 942 N N . SER A 1 118 ? -1.320 -9.376 6.845 1.00 90.69 118 SER A N 1
ATOM 943 C CA . SER A 1 118 ? -2.311 -10.377 7.236 1.00 90.69 118 SER A CA 1
ATOM 944 C C . SER A 1 118 ? -3.600 -10.305 6.414 1.00 90.69 118 SER A C 1
ATOM 946 O O . SER A 1 118 ? -3.927 -9.293 5.795 1.00 90.69 118 SER A O 1
ATOM 948 N N . ALA A 1 119 ? -4.411 -11.366 6.485 1.00 91.12 119 ALA A N 1
ATOM 949 C CA . ALA A 1 119 ? -5.751 -11.374 5.893 1.00 91.12 119 ALA A CA 1
ATOM 950 C C . ALA A 1 119 ? -6.672 -10.280 6.473 1.00 91.12 119 ALA A C 1
ATOM 952 O O . ALA A 1 119 ? -7.590 -9.826 5.792 1.00 91.12 119 ALA A O 1
ATOM 953 N N . LYS A 1 120 ? -6.420 -9.830 7.711 1.00 93.12 120 LYS A N 1
ATOM 954 C CA . LYS A 1 120 ? -7.168 -8.736 8.342 1.00 93.12 120 LYS A CA 1
ATOM 955 C C . LYS A 1 120 ? -6.869 -7.396 7.663 1.00 93.12 120 LYS A C 1
ATOM 957 O O . LYS A 1 120 ? -7.785 -6.609 7.448 1.00 93.12 120 LYS A O 1
ATOM 962 N N . ASP A 1 121 ? -5.615 -7.172 7.273 1.00 91.88 121 ASP A N 1
ATOM 963 C CA . ASP A 1 121 ? -5.213 -5.975 6.527 1.00 91.88 121 ASP A CA 1
ATOM 964 C C . ASP A 1 121 ? -5.863 -5.954 5.140 1.00 91.88 121 ASP A C 1
ATOM 966 O O . ASP A 1 121 ? -6.413 -4.934 4.731 1.00 91.88 121 ASP A O 1
ATOM 970 N N . VAL A 1 122 ? -5.910 -7.108 4.460 1.00 90.62 122 VAL A N 1
ATOM 971 C CA . VAL A 1 122 ? -6.656 -7.253 3.199 1.00 90.62 122 VAL A CA 1
ATOM 972 C C . VAL A 1 122 ? -8.129 -6.899 3.397 1.00 90.62 122 VAL A C 1
ATOM 974 O O . VAL A 1 122 ? -8.679 -6.122 2.623 1.00 90.62 122 VAL A O 1
ATOM 977 N N . GLN A 1 123 ? -8.782 -7.438 4.431 1.00 92.25 123 GLN A N 1
ATOM 978 C CA . GLN A 1 123 ? -10.190 -7.138 4.712 1.00 92.25 123 GLN A CA 1
ATOM 979 C C . GLN A 1 123 ? -10.429 -5.647 4.968 1.00 92.25 123 GLN A C 1
ATOM 981 O O . GLN A 1 123 ? -11.389 -5.098 4.433 1.00 92.25 123 GLN A O 1
ATOM 986 N N . SER A 1 124 ? -9.552 -4.993 5.732 1.00 92.81 124 SER A N 1
ATOM 987 C CA . SER A 1 124 ? -9.633 -3.553 5.986 1.00 92.81 124 SER A CA 1
ATOM 988 C C . SER A 1 124 ? -9.495 -2.735 4.694 1.00 92.81 124 SER A C 1
ATOM 990 O O . SER A 1 124 ? -10.348 -1.900 4.386 1.00 92.81 124 SER A O 1
ATOM 992 N N . LEU A 1 125 ? -8.491 -3.022 3.862 1.00 91.81 125 LEU A N 1
ATOM 993 C CA . LEU A 1 125 ? -8.297 -2.310 2.595 1.00 91.81 125 LEU A CA 1
ATOM 994 C C . LEU A 1 125 ? -9.448 -2.556 1.605 1.00 91.81 125 LEU A C 1
ATOM 996 O O . LEU A 1 125 ? -9.845 -1.640 0.884 1.00 91.81 125 LEU A O 1
ATOM 1000 N N . ARG A 1 126 ? -10.031 -3.762 1.596 1.00 91.62 126 ARG A N 1
ATOM 1001 C CA . ARG A 1 126 ? -11.248 -4.068 0.823 1.00 91.62 126 ARG A CA 1
ATOM 1002 C C . ARG A 1 126 ? -12.464 -3.308 1.342 1.00 91.62 126 ARG A C 1
ATOM 1004 O O . ARG A 1 126 ? -13.247 -2.816 0.538 1.00 91.62 126 ARG A O 1
ATOM 1011 N N . PHE A 1 127 ? -12.618 -3.189 2.661 1.00 91.62 127 PHE A N 1
ATOM 1012 C CA . PHE A 1 127 ? -13.694 -2.405 3.270 1.00 91.62 127 PHE A CA 1
ATOM 1013 C C . PHE A 1 127 ? -13.631 -0.934 2.837 1.00 91.62 127 PHE A C 1
ATOM 1015 O O . PHE A 1 127 ? -14.660 -0.338 2.530 1.00 91.62 127 PHE A O 1
ATOM 1022 N N . HIS A 1 128 ? -12.422 -0.383 2.714 1.00 90.81 128 HIS A N 1
ATOM 1023 C CA . HIS A 1 128 ? -12.193 0.970 2.205 1.00 90.81 128 HIS A CA 1
ATOM 1024 C C . HIS A 1 128 ? -12.223 1.079 0.670 1.00 90.81 128 HIS A C 1
ATOM 1026 O O . HIS A 1 128 ? -11.995 2.166 0.151 1.00 90.81 128 HIS A O 1
ATOM 1032 N N . GLY A 1 129 ? -12.476 -0.012 -0.067 1.00 88.12 129 GLY A N 1
ATOM 1033 C CA . GLY A 1 129 ? -12.493 -0.044 -1.538 1.00 88.12 129 GLY A CA 1
ATOM 1034 C C . GLY A 1 129 ? -11.136 0.236 -2.198 1.00 88.12 129 GLY A C 1
ATOM 1035 O O . GLY A 1 129 ? -11.063 0.554 -3.386 1.00 88.12 129 GLY A O 1
ATOM 1036 N N . ILE A 1 130 ? -10.050 0.123 -1.431 1.00 89.62 130 ILE A N 1
ATOM 1037 C CA . ILE A 1 130 ? -8.675 0.257 -1.926 1.00 89.62 130 ILE A CA 1
ATOM 1038 C C . ILE A 1 130 ? -8.249 -1.011 -2.663 1.00 89.62 130 ILE A C 1
ATOM 1040 O O . ILE A 1 130 ? -7.415 -0.941 -3.558 1.00 89.62 130 ILE A O 1
ATOM 1044 N N . MET A 1 131 ? -8.816 -2.168 -2.319 1.00 88.56 131 MET A N 1
ATOM 1045 C CA . MET A 1 131 ? -8.476 -3.438 -2.952 1.00 88.56 131 MET A CA 1
ATOM 1046 C C . MET A 1 131 ? -9.725 -4.170 -3.426 1.00 88.56 131 MET A C 1
ATOM 1048 O O . MET A 1 131 ? -10.702 -4.301 -2.687 1.00 88.56 131 MET A O 1
ATOM 1052 N N . GLU A 1 132 ? -9.665 -4.707 -4.638 1.00 85.50 132 GLU A N 1
ATOM 1053 C CA . GLU A 1 132 ? -10.701 -5.560 -5.211 1.00 85.50 132 GLU A CA 1
ATOM 1054 C C . GLU A 1 132 ? -10.057 -6.824 -5.782 1.00 85.50 132 GLU A C 1
ATOM 1056 O O . GLU A 1 132 ? -8.991 -6.761 -6.388 1.00 85.50 132 GLU A O 1
ATOM 1061 N N . ASN A 1 133 ? -10.697 -7.977 -5.578 1.00 80.69 133 ASN A N 1
ATOM 1062 C CA . ASN A 1 133 ? -10.311 -9.215 -6.252 1.00 80.69 133 ASN A CA 1
ATOM 1063 C C . ASN A 1 133 ? -11.345 -9.518 -7.331 1.00 80.69 133 ASN A C 1
ATOM 1065 O O . ASN A 1 133 ? -12.531 -9.634 -7.008 1.00 80.69 133 ASN A O 1
ATOM 1069 N N . ILE A 1 134 ? -10.900 -9.654 -8.577 1.00 72.12 134 ILE A N 1
ATOM 1070 C CA . ILE A 1 134 ? -11.730 -10.109 -9.693 1.00 72.12 134 ILE A CA 1
ATOM 1071 C C . ILE A 1 134 ? -11.185 -11.485 -10.083 1.00 72.12 134 ILE A C 1
ATOM 1073 O O . ILE A 1 134 ? -10.390 -11.624 -11.010 1.00 72.12 134 ILE A O 1
ATOM 1077 N N . GLY A 1 135 ? -11.557 -12.484 -9.282 1.00 55.88 135 GLY A N 1
ATOM 1078 C CA . GLY A 1 135 ? -11.076 -13.864 -9.346 1.00 55.88 135 GLY A CA 1
ATOM 1079 C C . GLY A 1 135 ? -11.833 -14.744 -8.370 1.00 55.88 135 GLY A C 1
ATOM 1080 O O . GLY A 1 135 ? -11.900 -14.354 -7.177 1.00 55.88 135 GLY A O 1
#